Protein AF-A0A3P1UHJ2-F1 (afdb_monomer)

Solvent-accessible surface area (backbone atoms only — not comparable to full-atom values): 6668 Å² total; per-residue (Å²): 131,82,75,85,73,82,66,54,76,75,61,67,69,40,65,67,53,47,48,51,51,51,48,50,52,49,52,62,64,65,46,86,69,50,76,67,55,50,50,51,52,50,50,53,54,50,51,54,50,51,50,48,51,52,53,49,53,53,50,52,32,48,52,38,33,55,52,19,52,56,34,46,77,73,77,40,89,50,79,59,51,88,66,86,74,87,71,72,78,80,75,74,80,79,76,84,74,80,86,74,83,82,79,83,84,128

Foldseek 3Di:
DPPPPPDDPVCVPDVVSVVVVVVVVVVVVVPPQDPVRVVVVVVVVVVVVVVVVVVVLLVVQVVQQVVQVVVVVVVHGDDHHPDDNVPDPDPDPDDPDPDDDDDDDD

Mean predicted aligned error: 16.76 Å

pLDDT: mean 72.99, std 20.41, range [36.03, 97.44]

Structure (mmCIF, N/CA/C/O backbone):
data_AF-A0A3P1UHJ2-F1
#
_entry.id   AF-A0A3P1UHJ2-F1
#
loop_
_atom_site.group_PDB
_atom_site.id
_atom_site.type_symbol
_atom_site.label_atom_id
_atom_site.label_alt_id
_atom_site.label_comp_id
_atom_site.label_asym_id
_atom_site.label_entity_id
_atom_site.label_seq_id
_atom_site.pdbx_PDB_ins_code
_atom_site.Cartn_x
_atom_site.Cartn_y
_atom_site.Cartn_z
_atom_site.occupancy
_atom_site.B_iso_or_equiv
_atom_site.auth_seq_id
_atom_site.auth_comp_id
_atom_site.auth_asym_id
_atom_site.auth_atom_id
_atom_site.pdbx_PDB_model_num
ATOM 1 N N . GLU A 1 1 ? -11.318 -15.139 -1.606 1.00 42.22 1 GLU A N 1
ATOM 2 C CA . GLU A 1 1 ? -11.889 -16.422 -2.063 1.00 42.22 1 GLU A CA 1
ATOM 3 C C . GLU A 1 1 ? -13.056 -16.805 -1.167 1.00 42.22 1 GLU A C 1
ATOM 5 O O . GLU A 1 1 ? -12.866 -16.991 0.024 1.00 42.22 1 GLU A O 1
ATOM 10 N N . ALA A 1 2 ? -14.265 -16.868 -1.724 1.00 49.16 2 ALA A N 1
ATOM 11 C CA . ALA A 1 2 ? -15.521 -17.167 -1.027 1.00 49.16 2 ALA A CA 1
ATOM 12 C C . ALA A 1 2 ? -15.732 -18.677 -0.771 1.00 49.16 2 ALA A C 1
ATOM 14 O O . ALA A 1 2 ? -16.857 -19.163 -0.775 1.00 49.16 2 ALA A O 1
ATOM 15 N N . LYS A 1 3 ? -14.647 -19.442 -0.604 1.00 52.28 3 LYS A N 1
ATOM 16 C CA . LYS A 1 3 ? -14.700 -20.912 -0.549 1.00 52.28 3 LYS A CA 1
ATOM 17 C C . LYS A 1 3 ? -14.884 -21.497 0.851 1.00 52.28 3 LYS A C 1
ATOM 19 O O . LYS A 1 3 ? -15.091 -22.697 0.959 1.00 52.28 3 LYS A O 1
ATOM 24 N N . GLU A 1 4 ? -14.845 -20.684 1.903 1.00 56.53 4 GLU A N 1
ATOM 25 C CA . GLU A 1 4 ? -14.880 -21.194 3.283 1.00 56.53 4 GLU A CA 1
ATOM 26 C C . GLU A 1 4 ? -16.286 -21.220 3.912 1.00 56.53 4 GLU A C 1
ATOM 28 O O . GLU A 1 4 ? -16.446 -21.719 5.019 1.00 56.53 4 GLU A O 1
ATOM 33 N N . LEU A 1 5 ? -17.326 -20.732 3.218 1.00 56.44 5 LEU A N 1
ATOM 34 C CA . LEU A 1 5 ? -18.682 -20.651 3.788 1.00 56.44 5 LEU A CA 1
ATOM 35 C C . LEU A 1 5 ? -19.705 -21.641 3.205 1.00 56.44 5 LEU A C 1
ATOM 37 O O . LEU A 1 5 ? -20.875 -21.569 3.561 1.00 56.44 5 LEU A O 1
ATOM 41 N N . GLY A 1 6 ? -19.306 -22.551 2.311 1.00 54.53 6 GLY A N 1
ATOM 42 C CA . GLY A 1 6 ? -20.211 -23.583 1.778 1.00 54.53 6 GLY A CA 1
ATOM 43 C C . GLY A 1 6 ? -21.412 -23.068 0.967 1.00 54.53 6 GLY A C 1
ATOM 44 O O . GLY A 1 6 ? -22.288 -23.859 0.642 1.00 54.53 6 GLY A O 1
ATOM 45 N N . MET A 1 7 ? -21.454 -21.777 0.623 1.00 51.81 7 MET A N 1
ATOM 46 C CA . MET A 1 7 ? -22.534 -21.182 -0.166 1.00 51.81 7 MET A CA 1
ATOM 47 C C . MET A 1 7 ? -22.256 -21.344 -1.659 1.00 51.81 7 MET A C 1
ATOM 49 O O . MET A 1 7 ? -21.189 -20.980 -2.165 1.00 51.81 7 MET A O 1
ATOM 53 N N . SER A 1 8 ? -23.228 -21.903 -2.369 1.00 53.34 8 SER A N 1
ATOM 54 C CA . SER A 1 8 ? -23.174 -22.077 -3.811 1.00 53.34 8 SER A CA 1
ATOM 55 C C . SER A 1 8 ? -23.322 -20.722 -4.527 1.00 53.34 8 SER A C 1
ATOM 57 O O . SER A 1 8 ? -24.027 -19.833 -4.048 1.00 53.34 8 SER A O 1
ATOM 59 N N . PRO A 1 9 ? -22.717 -20.538 -5.716 1.00 58.25 9 PRO A N 1
ATOM 60 C CA . PRO A 1 9 ? -22.875 -19.314 -6.509 1.00 58.25 9 PRO A CA 1
ATOM 61 C C . PRO A 1 9 ? -24.342 -18.972 -6.814 1.00 58.25 9 PRO A C 1
ATOM 63 O O . PRO A 1 9 ? -24.676 -17.810 -7.024 1.00 58.25 9 PRO A O 1
ATOM 66 N N . SER A 1 10 ? -25.216 -19.985 -6.814 1.00 60.00 10 SER A N 1
ATOM 67 C CA . SER A 1 10 ? -26.652 -19.835 -7.048 1.00 60.00 10 SER A CA 1
ATOM 68 C C . SER A 1 10 ? -27.392 -19.205 -5.864 1.00 60.00 10 SER A C 1
ATOM 70 O O . SER A 1 10 ? -28.396 -18.540 -6.085 1.00 60.00 10 SER A O 1
ATOM 72 N N . GLU A 1 11 ? -26.898 -19.364 -4.632 1.00 57.28 11 GLU A N 1
ATOM 73 C CA . GLU A 1 11 ? -27.467 -18.722 -3.435 1.00 57.28 11 GLU A CA 1
ATOM 74 C C . GLU A 1 11 ? -27.074 -17.240 -3.344 1.00 57.28 11 GLU A C 1
ATOM 76 O O . GLU A 1 11 ? -27.794 -16.443 -2.757 1.00 57.28 11 GLU A O 1
ATOM 81 N N . ILE A 1 12 ? -25.963 -16.836 -3.964 1.00 54.09 12 ILE A N 1
ATOM 82 C CA . ILE A 1 12 ? -25.481 -15.442 -3.979 1.00 54.09 12 ILE A CA 1
ATOM 83 C C . ILE A 1 12 ? -26.201 -14.607 -5.061 1.00 54.09 12 ILE A C 1
ATOM 85 O O . ILE A 1 12 ? -26.188 -13.379 -5.012 1.00 54.09 12 ILE A O 1
ATOM 89 N N . ALA A 1 13 ? -26.838 -15.255 -6.043 1.00 57.31 13 ALA A N 1
ATOM 90 C CA . ALA A 1 13 ? -27.446 -14.595 -7.201 1.00 57.31 13 ALA A CA 1
ATOM 91 C C . ALA A 1 13 ? -28.854 -14.017 -6.948 1.00 57.31 13 ALA A C 1
ATOM 93 O O . ALA A 1 13 ? -29.305 -13.172 -7.720 1.00 57.31 13 ALA A O 1
ATOM 94 N N . SER A 1 14 ? -29.556 -14.437 -5.890 1.00 58.66 14 SER A N 1
ATOM 95 C CA . SER A 1 14 ? -30.847 -13.845 -5.519 1.00 58.66 14 SER A CA 1
ATOM 96 C C . SER A 1 14 ? -30.630 -12.557 -4.723 1.00 58.66 14 SER A C 1
ATOM 98 O O . SER A 1 14 ? -30.030 -12.609 -3.647 1.00 58.66 14 SER A O 1
ATOM 100 N N . MET A 1 15 ? -31.144 -11.423 -5.217 1.00 57.91 15 MET A N 1
ATOM 101 C CA . MET A 1 15 ? -31.116 -10.139 -4.494 1.00 57.91 15 MET A CA 1
ATOM 102 C C . MET A 1 15 ? -31.660 -10.265 -3.064 1.00 57.91 15 MET A C 1
ATOM 104 O O . MET A 1 15 ? -31.071 -9.683 -2.163 1.00 57.91 15 MET A O 1
ATOM 108 N N . ASP A 1 16 ? -32.675 -11.106 -2.842 1.00 61.69 16 ASP A N 1
ATOM 109 C CA . ASP A 1 16 ? -33.267 -11.330 -1.516 1.00 61.69 16 ASP A CA 1
ATOM 110 C C . ASP A 1 16 ? -32.255 -11.881 -0.492 1.00 61.69 16 ASP A C 1
ATOM 112 O O . ASP A 1 16 ? -32.197 -11.414 0.639 1.00 61.69 16 ASP A O 1
ATOM 116 N N . ASN A 1 17 ? -31.367 -12.798 -0.894 1.00 61.09 17 ASN A N 1
ATOM 117 C CA . ASN A 1 17 ? -30.336 -13.349 0.001 1.00 61.09 17 ASN A CA 1
ATOM 118 C C . ASN A 1 17 ? -29.181 -12.355 0.241 1.00 61.09 17 ASN A C 1
ATOM 120 O O . ASN A 1 17 ? -28.529 -12.363 1.286 1.00 61.09 17 ASN A O 1
ATOM 124 N N . VAL A 1 18 ? -28.924 -11.465 -0.725 1.00 61.19 18 VAL A N 1
ATOM 125 C CA . VAL A 1 18 ? -27.937 -10.383 -0.586 1.00 61.19 18 VAL A CA 1
ATOM 126 C C . VAL A 1 18 ? -28.458 -9.295 0.350 1.00 61.19 18 VAL A C 1
ATOM 128 O O . VAL A 1 18 ? -27.703 -8.837 1.213 1.00 61.19 18 VAL A O 1
ATOM 131 N N . ASP A 1 19 ? -29.727 -8.917 0.214 1.00 65.31 19 ASP A N 1
ATOM 132 C CA . ASP A 1 19 ? -30.386 -7.934 1.068 1.00 65.31 19 ASP A CA 1
ATOM 133 C C . ASP A 1 19 ? -30.545 -8.470 2.492 1.00 65.31 19 ASP A C 1
ATOM 135 O O . ASP A 1 19 ? -30.120 -7.791 3.425 1.00 65.31 19 ASP A O 1
ATOM 139 N N . GLU A 1 20 ? -30.973 -9.722 2.683 1.00 68.94 20 GLU A N 1
ATOM 140 C CA . GLU A 1 20 ? -31.001 -10.363 4.006 1.00 68.94 20 GLU A CA 1
ATOM 141 C C . GLU A 1 20 ? -29.605 -10.448 4.642 1.00 68.94 20 GLU A C 1
ATOM 143 O O . GLU A 1 20 ? -29.448 -10.196 5.838 1.00 68.94 20 GLU A O 1
ATOM 148 N N . MET A 1 21 ? -28.550 -10.719 3.866 1.00 65.88 21 MET A N 1
ATOM 149 C CA . MET A 1 21 ? -27.173 -10.673 4.371 1.00 65.88 21 MET A CA 1
ATOM 150 C C . MET A 1 21 ? -26.729 -9.261 4.765 1.00 65.88 21 MET A C 1
ATOM 152 O O . MET A 1 21 ? -26.010 -9.089 5.756 1.00 65.88 21 MET A O 1
ATOM 156 N N . LEU A 1 22 ? -27.091 -8.246 3.982 1.00 68.19 22 LEU A N 1
ATOM 157 C CA . LEU A 1 22 ? -26.783 -6.845 4.270 1.00 68.19 22 LEU A CA 1
ATOM 158 C C . LEU A 1 22 ? -27.534 -6.365 5.505 1.00 68.19 22 LEU A C 1
ATOM 160 O O . LEU A 1 22 ? -26.963 -5.660 6.336 1.00 68.19 22 LEU A O 1
ATOM 164 N N . GLU A 1 23 ? -28.778 -6.791 5.653 1.00 72.12 23 GLU A N 1
ATOM 165 C CA . GLU A 1 23 ? -29.647 -6.469 6.770 1.00 72.12 23 GLU A CA 1
ATOM 166 C C . GLU A 1 23 ? -29.224 -7.222 8.031 1.00 72.12 23 GLU A C 1
ATOM 168 O O . GLU A 1 23 ? -29.144 -6.617 9.095 1.00 72.12 23 GLU A O 1
ATOM 173 N N . ALA A 1 24 ? -28.784 -8.477 7.919 1.00 69.50 24 ALA A N 1
ATOM 174 C CA . ALA A 1 24 ? -28.154 -9.226 9.003 1.00 69.50 24 ALA A CA 1
ATOM 175 C C . ALA A 1 24 ? -26.819 -8.598 9.434 1.00 69.50 24 ALA A C 1
ATOM 177 O O . ALA A 1 24 ? -26.556 -8.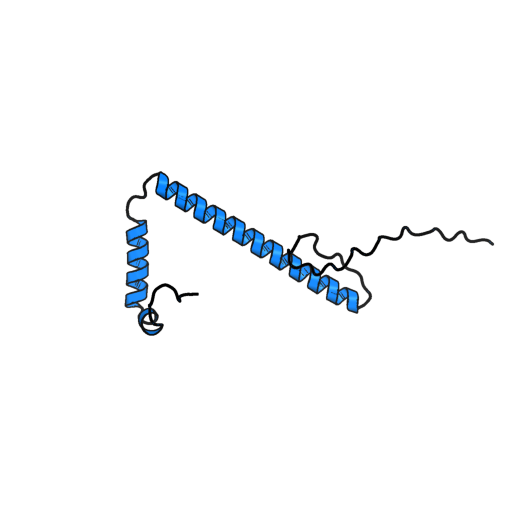472 10.631 1.00 69.50 24 ALA A O 1
ATOM 178 N N . LYS A 1 25 ? -25.987 -8.136 8.488 1.00 67.25 25 LYS A N 1
ATOM 179 C CA . LYS A 1 25 ? -24.754 -7.387 8.792 1.00 67.25 25 LYS A CA 1
ATOM 180 C C . LYS A 1 25 ? -25.060 -6.048 9.458 1.00 67.25 25 LYS A C 1
ATOM 182 O O . LYS A 1 25 ? -24.400 -5.698 10.433 1.00 67.25 25 LYS A O 1
ATOM 187 N N . ARG A 1 26 ? -26.077 -5.328 8.979 1.00 67.19 26 ARG A N 1
ATOM 188 C CA . ARG A 1 26 ? -26.526 -4.043 9.530 1.00 67.19 26 ARG A CA 1
ATOM 189 C C . ARG A 1 26 ? -27.167 -4.219 10.910 1.00 67.19 26 ARG A C 1
ATOM 191 O O . ARG A 1 26 ? -26.896 -3.419 11.795 1.00 67.19 26 ARG A O 1
ATOM 198 N N . ALA A 1 27 ? -27.928 -5.287 11.138 1.00 63.38 27 ALA A N 1
ATOM 199 C CA . ALA A 1 27 ? -28.524 -5.640 12.426 1.00 63.38 27 ALA A CA 1
ATOM 200 C C . ALA A 1 27 ? -27.474 -6.132 13.436 1.00 63.38 27 ALA A C 1
ATOM 202 O O . ALA A 1 27 ? -27.534 -5.781 14.615 1.00 63.38 27 ALA A O 1
ATOM 203 N N . ALA A 1 28 ? -26.472 -6.893 12.986 1.00 61.84 28 ALA A N 1
ATOM 204 C CA . ALA A 1 28 ? -25.312 -7.257 13.798 1.00 61.84 28 ALA A CA 1
ATOM 205 C C . ALA A 1 28 ? -24.450 -6.031 14.143 1.00 61.84 28 ALA A C 1
ATOM 207 O O . ALA A 1 28 ? -23.902 -5.948 15.238 1.00 61.84 28 ALA A O 1
ATOM 208 N N . GLU A 1 29 ? -24.360 -5.056 13.238 1.00 60.06 29 GLU A N 1
ATOM 209 C CA . GLU A 1 29 ? -23.693 -3.778 13.479 1.00 60.06 29 GLU A CA 1
ATOM 210 C C . GLU A 1 29 ? -24.510 -2.824 14.371 1.00 60.06 29 GLU A C 1
ATOM 212 O O . GLU A 1 29 ? -23.909 -2.039 15.106 1.00 60.06 29 GLU A O 1
ATOM 217 N N . ALA A 1 30 ? -25.844 -2.924 14.346 1.00 59.47 30 ALA A N 1
ATOM 218 C CA . ALA A 1 30 ? -26.776 -2.132 15.150 1.00 59.47 30 ALA A CA 1
ATOM 219 C C . ALA A 1 30 ? -26.938 -2.635 16.595 1.00 59.47 30 ALA A C 1
ATOM 221 O O . ALA A 1 30 ? -27.405 -1.879 17.450 1.00 59.47 30 ALA A O 1
ATOM 222 N N . LYS A 1 31 ? -26.532 -3.876 16.907 1.00 63.91 31 LYS A N 1
ATOM 223 C CA . LYS A 1 31 ? -26.391 -4.307 18.306 1.00 63.91 31 LYS A CA 1
ATOM 224 C C . LYS A 1 31 ? -25.360 -3.405 19.002 1.00 63.91 31 LYS A C 1
ATOM 226 O O . LYS A 1 31 ? -24.309 -3.131 18.417 1.00 63.91 31 LYS A O 1
ATOM 231 N N . PRO A 1 32 ? -25.632 -2.920 20.228 1.00 60.53 32 PRO A N 1
ATOM 232 C CA . PRO A 1 32 ? -24.729 -2.006 20.913 1.00 60.53 32 PRO A CA 1
ATOM 233 C C . PRO A 1 32 ? -23.390 -2.701 21.169 1.00 60.53 32 PRO A C 1
ATOM 235 O O . PRO A 1 32 ? -23.285 -3.565 22.034 1.00 60.53 32 PRO A O 1
ATOM 238 N N . LYS A 1 33 ? -22.370 -2.318 20.395 1.00 69.38 33 LYS A N 1
ATOM 239 C CA . LYS A 1 33 ? -21.008 -2.838 20.546 1.00 69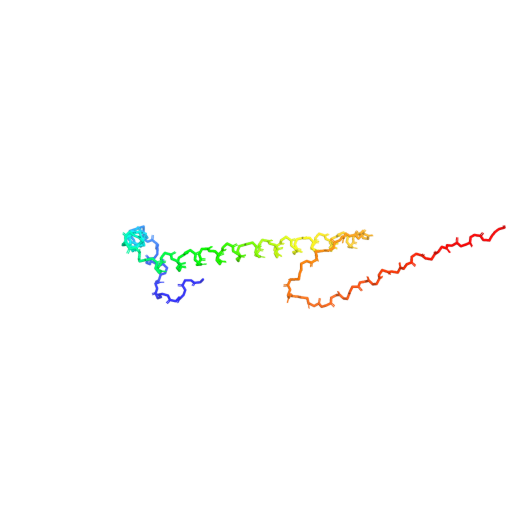.38 33 LYS A CA 1
ATOM 240 C C . LYS A 1 33 ? -20.453 -2.413 21.902 1.00 69.38 33 LYS A C 1
ATOM 242 O O . LYS A 1 33 ? -20.500 -1.220 22.233 1.00 69.38 33 LYS A O 1
ATOM 247 N N . THR A 1 34 ? -19.912 -3.364 22.658 1.00 78.25 34 THR A N 1
ATOM 248 C CA . THR A 1 34 ? -19.190 -3.063 23.905 1.00 78.25 34 THR A CA 1
ATOM 249 C C . THR A 1 34 ? -17.951 -2.207 23.606 1.00 78.25 34 THR A C 1
ATOM 251 O O . THR A 1 34 ? -17.496 -2.121 22.461 1.00 78.25 34 THR A O 1
ATOM 254 N N . GLU A 1 35 ? -17.384 -1.530 24.608 1.00 80.19 35 GLU A N 1
ATOM 255 C CA . GLU A 1 35 ? -16.182 -0.702 24.400 1.00 80.19 35 GLU A CA 1
ATOM 256 C C . GLU A 1 35 ? -15.009 -1.517 23.833 1.00 80.19 35 GLU A C 1
ATOM 258 O O . GLU A 1 35 ? -14.302 -1.047 22.939 1.00 80.19 35 GLU A O 1
ATOM 263 N N . ALA A 1 36 ? -14.875 -2.773 24.267 1.00 82.50 36 ALA A N 1
ATOM 264 C CA . ALA A 1 36 ? -13.890 -3.714 23.743 1.00 82.50 36 ALA A CA 1
ATOM 265 C C . ALA A 1 36 ? -14.121 -4.036 22.254 1.00 82.50 36 ALA A C 1
ATOM 267 O O . ALA A 1 36 ? -13.192 -3.970 21.452 1.00 82.50 36 ALA A O 1
ATOM 268 N N . GLU A 1 37 ? -15.361 -4.296 21.838 1.00 80.19 37 GLU A N 1
ATOM 269 C CA . GLU A 1 37 ? -15.687 -4.584 20.433 1.00 80.19 37 GLU A CA 1
ATOM 270 C C . GLU A 1 37 ? -15.480 -3.366 19.517 1.00 80.19 37 GLU A C 1
ATOM 272 O O . GLU A 1 37 ? -15.037 -3.503 18.371 1.00 80.19 37 GLU A O 1
ATOM 277 N N . LYS A 1 38 ? -15.752 -2.149 20.009 1.00 82.00 38 LYS A N 1
ATOM 278 C CA . LYS A 1 38 ? -15.440 -0.905 19.278 1.00 82.00 38 LYS A CA 1
ATOM 279 C C . LYS A 1 38 ? -13.932 -0.715 19.114 1.00 82.00 38 LYS A C 1
ATOM 281 O O . LYS A 1 38 ? -13.482 -0.286 18.043 1.00 82.00 38 LYS A O 1
ATOM 286 N N . LEU A 1 39 ? -13.158 -1.048 20.146 1.00 87.06 39 LEU A N 1
ATOM 287 C CA . LEU A 1 39 ? -11.699 -0.998 20.110 1.00 87.06 39 LEU A CA 1
ATOM 288 C C . LEU A 1 39 ? -11.140 -2.001 19.091 1.00 87.06 39 LEU A C 1
ATOM 290 O O . LEU A 1 39 ? -10.318 -1.630 18.252 1.00 87.06 39 LEU A O 1
ATOM 294 N N . GLU A 1 40 ? -11.635 -3.240 19.086 1.00 85.62 40 GLU A N 1
ATOM 295 C CA . GLU A 1 40 ? -11.235 -4.252 18.102 1.00 85.62 40 GLU A CA 1
ATOM 296 C C . GLU A 1 40 ? -11.594 -3.858 16.670 1.00 85.62 40 GLU A C 1
ATOM 298 O O . GLU A 1 40 ? -10.788 -4.025 15.753 1.00 85.62 40 GLU A O 1
ATOM 303 N N . LEU A 1 41 ? -12.786 -3.301 16.456 1.00 86.75 41 LEU A N 1
ATOM 304 C CA . LEU A 1 41 ? -13.209 -2.828 15.143 1.00 86.75 41 LEU A CA 1
ATOM 305 C C . LEU A 1 41 ? -12.317 -1.683 14.651 1.00 86.75 41 LEU A C 1
ATOM 307 O O . LEU A 1 41 ? -11.931 -1.659 13.481 1.00 86.75 41 LEU A O 1
ATOM 311 N N . THR A 1 42 ? -11.944 -0.762 15.538 1.00 87.31 42 THR A N 1
ATOM 312 C CA . THR A 1 42 ? -11.003 0.320 15.218 1.00 87.31 42 THR A CA 1
ATOM 313 C C . THR A 1 42 ? -9.622 -0.237 14.878 1.00 87.31 42 THR A C 1
ATOM 315 O O . THR A 1 42 ? -9.034 0.173 13.878 1.00 87.31 42 THR A O 1
ATOM 318 N N . ARG A 1 43 ? -9.140 -1.238 15.627 1.00 90.75 43 ARG A N 1
ATOM 319 C CA . ARG A 1 43 ? -7.881 -1.938 15.335 1.00 90.75 43 ARG A CA 1
ATOM 320 C C . ARG A 1 43 ? -7.914 -2.617 13.965 1.00 90.75 43 ARG A C 1
ATOM 322 O O . ARG A 1 43 ? -6.998 -2.419 13.174 1.00 90.75 43 ARG A O 1
ATOM 329 N N . LYS A 1 44 ? -8.983 -3.356 13.646 1.00 92.50 44 LYS A N 1
ATOM 330 C CA . LYS A 1 44 ? -9.171 -3.998 12.331 1.00 92.50 44 LYS A CA 1
ATOM 331 C C . LYS A 1 44 ? -9.184 -2.963 11.202 1.00 92.50 44 LYS A C 1
ATOM 333 O O . LYS A 1 44 ? -8.495 -3.134 10.203 1.00 92.50 44 LYS A O 1
ATOM 338 N N . LYS A 1 45 ? -9.898 -1.844 11.378 1.00 92.50 45 LYS A N 1
ATOM 339 C CA . LYS A 1 45 ? -9.901 -0.738 10.405 1.00 92.50 45 LYS A CA 1
ATOM 340 C C . LYS A 1 45 ? -8.515 -0.116 10.222 1.00 92.50 45 LYS A C 1
ATOM 342 O O . LYS A 1 45 ? -8.149 0.192 9.093 1.00 92.50 45 LYS A O 1
ATOM 347 N N . ALA A 1 46 ? -7.754 0.072 11.299 1.00 94.12 46 ALA A N 1
ATOM 348 C CA . ALA A 1 46 ? -6.396 0.606 11.226 1.00 94.12 46 ALA A CA 1
ATOM 349 C C . ALA A 1 46 ? -5.450 -0.339 10.470 1.00 94.12 46 ALA A C 1
ATOM 351 O O . ALA A 1 46 ? -4.712 0.119 9.603 1.00 94.12 46 ALA A O 1
ATOM 352 N N . LEU A 1 47 ? -5.535 -1.65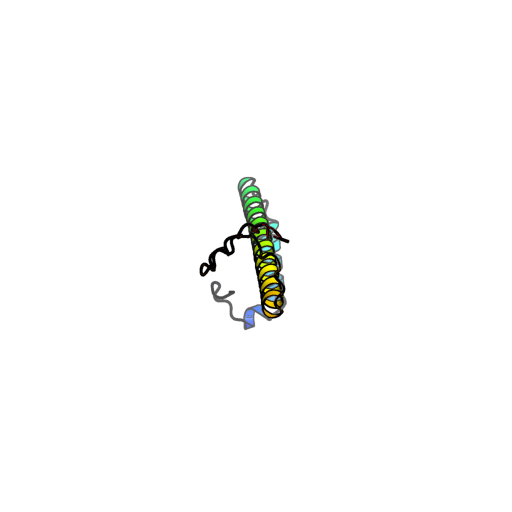0 10.722 1.00 94.25 47 LEU A N 1
ATOM 353 C CA . LEU A 1 47 ? -4.756 -2.660 9.996 1.00 94.25 47 LEU A CA 1
ATOM 354 C C . LEU A 1 47 ? -5.100 -2.688 8.503 1.00 94.25 47 LEU A C 1
ATOM 356 O O . LEU A 1 47 ? -4.198 -2.707 7.677 1.00 94.25 47 LEU A O 1
ATOM 360 N N . ASN A 1 48 ? -6.385 -2.593 8.150 1.00 93.94 48 ASN A N 1
ATOM 361 C CA . ASN A 1 48 ? -6.799 -2.524 6.746 1.00 93.94 48 ASN A CA 1
ATOM 362 C C . ASN A 1 48 ? -6.258 -1.271 6.042 1.00 93.94 48 ASN A C 1
ATOM 364 O O . ASN A 1 48 ? -5.895 -1.329 4.870 1.00 93.94 48 ASN A O 1
ATOM 368 N N . LYS A 1 49 ? -6.203 -0.130 6.742 1.00 96.25 49 LYS A N 1
ATOM 369 C CA . LYS A 1 49 ? -5.595 1.093 6.198 1.00 96.25 49 LYS A CA 1
ATOM 370 C C . LYS A 1 49 ? -4.094 0.921 5.997 1.00 96.25 49 LYS A C 1
ATOM 372 O O . LYS A 1 49 ? -3.587 1.304 4.951 1.00 96.25 49 LYS A O 1
ATOM 377 N N . LEU A 1 50 ? -3.405 0.346 6.979 1.00 96.94 50 LEU A N 1
ATOM 378 C CA . LEU A 1 50 ? -1.972 0.080 6.902 1.00 96.94 50 LEU A CA 1
ATOM 379 C C . LEU A 1 50 ? -1.654 -0.829 5.706 1.00 96.94 50 LEU A C 1
ATOM 381 O O . LEU A 1 50 ? -0.852 -0.447 4.861 1.00 96.94 50 LEU A O 1
ATOM 385 N N . ASP A 1 51 ? -2.362 -1.951 5.566 1.00 95.56 51 ASP A N 1
ATOM 386 C CA . ASP A 1 51 ? -2.219 -2.867 4.426 1.00 95.56 51 ASP A CA 1
ATOM 387 C C . ASP A 1 51 ? -2.517 -2.183 3.079 1.00 95.56 51 ASP A C 1
ATOM 389 O O . ASP A 1 51 ? -1.794 -2.378 2.103 1.00 95.56 51 ASP A O 1
ATOM 393 N N . PHE A 1 52 ? -3.537 -1.319 3.013 1.00 97.44 52 PHE A N 1
ATOM 394 C CA . PHE A 1 52 ? -3.808 -0.533 1.807 1.00 97.44 52 PHE A CA 1
ATOM 395 C C . PHE A 1 52 ? -2.612 0.341 1.410 1.00 97.44 52 PHE A C 1
ATOM 397 O O . PHE A 1 52 ? -2.194 0.298 0.253 1.00 97.44 52 PHE A O 1
ATOM 404 N N . TYR A 1 53 ? -2.036 1.097 2.349 1.00 97.25 53 TYR A N 1
ATOM 405 C CA . TYR A 1 53 ? -0.879 1.944 2.054 1.00 97.25 53 TYR A CA 1
ATOM 406 C C . TYR A 1 53 ? 0.340 1.121 1.657 1.00 97.25 53 TYR A C 1
ATOM 408 O O . TYR A 1 53 ? 0.999 1.458 0.678 1.00 97.25 53 TYR A O 1
ATOM 416 N N . GLU A 1 54 ? 0.606 0.008 2.337 1.00 94.50 54 GLU A N 1
ATOM 417 C CA . GLU A 1 54 ? 1.692 -0.884 1.940 1.00 94.50 54 GLU A CA 1
ATOM 418 C C . GLU A 1 54 ? 1.485 -1.454 0.532 1.00 94.50 54 GLU A C 1
ATOM 420 O O . GLU A 1 54 ? 2.429 -1.526 -0.254 1.00 94.50 54 GLU A O 1
ATOM 425 N N . ARG A 1 55 ? 0.254 -1.841 0.175 1.00 95.44 55 ARG A N 1
ATOM 426 C CA . ARG A 1 55 ? -0.068 -2.332 -1.170 1.00 95.44 55 ARG A CA 1
ATOM 427 C C . ARG A 1 55 ? 0.153 -1.255 -2.228 1.00 95.44 55 ARG A C 1
ATOM 429 O O . ARG A 1 55 ? 0.735 -1.562 -3.265 1.00 95.44 55 ARG A O 1
ATOM 436 N N . VAL A 1 56 ? -0.289 -0.023 -1.969 1.00 96.62 56 VAL A N 1
ATOM 437 C CA . VAL A 1 56 ? -0.097 1.114 -2.883 1.00 96.62 56 VAL A CA 1
ATOM 438 C C . VAL A 1 56 ? 1.388 1.406 -3.061 1.00 96.62 56 VAL A C 1
ATOM 440 O O . VAL A 1 56 ? 1.859 1.441 -4.192 1.00 96.62 56 VAL A O 1
ATOM 443 N N . VAL A 1 57 ? 2.140 1.520 -1.965 1.00 96.12 57 VAL A N 1
ATOM 444 C CA . VAL A 1 57 ? 3.589 1.770 -1.998 1.00 96.12 57 VAL A CA 1
ATOM 445 C C . VAL A 1 57 ? 4.321 0.672 -2.773 1.00 96.12 57 VAL A C 1
ATOM 447 O O . VAL A 1 57 ? 5.123 0.977 -3.649 1.00 96.12 57 VAL A O 1
ATOM 450 N N . ARG A 1 58 ? 4.003 -0.609 -2.535 1.00 94.69 58 ARG A N 1
ATOM 451 C CA . ARG A 1 58 ? 4.576 -1.728 -3.307 1.00 94.69 58 ARG A CA 1
ATOM 452 C C . ARG A 1 58 ? 4.182 -1.692 -4.786 1.00 94.69 58 ARG A C 1
ATOM 454 O O . ARG A 1 58 ? 4.945 -2.162 -5.619 1.00 94.69 58 ARG A O 1
ATOM 461 N N . SER A 1 59 ? 2.986 -1.205 -5.118 1.00 95.44 59 SER A N 1
ATOM 462 C CA . SER A 1 59 ? 2.543 -1.081 -6.511 1.00 95.44 59 SER A CA 1
ATOM 463 C C . SER A 1 59 ? 3.331 -0.005 -7.245 1.00 95.44 59 SER A C 1
ATOM 465 O O . SER A 1 59 ? 3.887 -0.292 -8.298 1.00 95.44 59 SER A O 1
ATOM 467 N N . VAL A 1 60 ? 3.429 1.187 -6.652 1.00 96.44 60 VAL A N 1
ATOM 468 C CA . VAL A 1 60 ? 4.207 2.303 -7.206 1.00 96.44 60 VAL A CA 1
ATOM 469 C C . VAL A 1 60 ? 5.667 1.895 -7.374 1.00 96.44 60 VAL A C 1
ATOM 471 O O . VAL A 1 60 ? 6.235 2.099 -8.435 1.00 96.44 60 VAL A O 1
ATOM 474 N N . ALA A 1 61 ? 6.245 1.215 -6.383 1.00 96.31 61 ALA A N 1
ATOM 475 C CA . ALA A 1 61 ? 7.619 0.737 -6.467 1.00 96.31 61 ALA A CA 1
ATOM 476 C C . ALA A 1 61 ? 7.868 -0.236 -7.634 1.00 96.31 61 ALA A C 1
ATOM 478 O O . ALA A 1 61 ? 8.936 -0.210 -8.242 1.00 96.31 61 ALA A O 1
ATOM 479 N N . ARG A 1 62 ? 6.900 -1.105 -7.963 1.00 95.56 62 ARG A N 1
ATOM 480 C CA . ARG A 1 62 ? 7.006 -1.974 -9.147 1.00 95.56 62 ARG A CA 1
ATOM 481 C C . ARG A 1 62 ? 6.927 -1.174 -10.437 1.00 95.56 62 ARG A C 1
ATOM 483 O O . ARG A 1 62 ? 7.746 -1.396 -11.315 1.00 95.56 62 ARG A O 1
ATOM 490 N N . GLU A 1 63 ? 5.994 -0.235 -10.519 1.00 94.94 63 GLU A N 1
ATOM 491 C CA . GLU A 1 63 ? 5.832 0.620 -11.694 1.00 94.94 63 GLU A CA 1
ATOM 492 C C . GLU A 1 63 ? 7.071 1.499 -11.935 1.00 94.94 63 GLU A C 1
ATOM 494 O O . GLU A 1 63 ? 7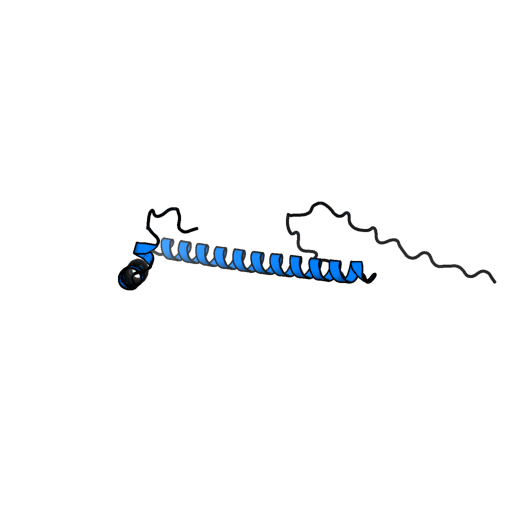.557 1.581 -13.057 1.00 94.94 63 GLU A O 1
ATOM 499 N N . GLU A 1 64 ? 7.666 2.071 -10.883 1.00 93.25 64 GLU A N 1
ATOM 500 C CA . GLU A 1 64 ? 8.943 2.796 -10.959 1.00 93.25 64 GLU A CA 1
ATOM 501 C C . GLU A 1 64 ? 10.075 1.916 -11.508 1.00 93.25 64 GLU A C 1
ATOM 503 O O . GLU A 1 64 ? 10.872 2.370 -12.332 1.00 93.25 64 GLU A O 1
ATOM 508 N N . ASN A 1 65 ? 10.132 0.649 -11.086 1.00 94.69 65 ASN A N 1
ATOM 509 C CA . ASN A 1 65 ? 11.122 -0.299 -11.588 1.00 94.69 65 ASN A CA 1
ATOM 510 C C . ASN A 1 65 ? 10.866 -0.665 -13.052 1.00 94.69 65 ASN A C 1
ATOM 512 O O . ASN A 1 65 ? 11.795 -0.605 -13.842 1.00 94.69 65 ASN A O 1
ATOM 516 N N . GLU A 1 66 ? 9.628 -0.969 -13.442 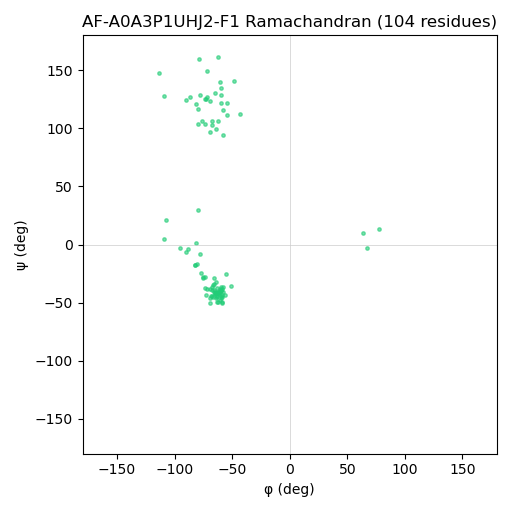1.00 93.75 66 GLU A N 1
ATOM 517 C CA . GLU A 1 66 ? 9.271 -1.268 -14.837 1.00 93.75 66 GLU A CA 1
ATOM 518 C C . GLU A 1 66 ? 9.575 -0.088 -15.772 1.00 93.75 66 GLU A C 1
ATOM 520 O O . GLU A 1 66 ? 10.088 -0.271 -16.878 1.00 93.75 66 GLU A O 1
ATOM 525 N N . VAL A 1 67 ? 9.314 1.140 -15.314 1.00 94.88 67 VAL A N 1
ATOM 526 C CA . VAL A 1 67 ? 9.688 2.354 -16.041 1.00 94.88 67 VAL A CA 1
ATOM 527 C C . VAL A 1 67 ? 11.206 2.447 -16.166 1.00 94.88 67 VAL A C 1
ATOM 529 O O . VAL A 1 67 ? 11.703 2.656 -17.269 1.00 94.88 67 VAL A O 1
ATOM 532 N N . SER A 1 68 ? 11.955 2.277 -15.074 1.00 94.69 68 SER A N 1
ATOM 533 C CA . SER A 1 68 ? 13.423 2.280 -15.118 1.00 94.69 68 SER A CA 1
ATOM 534 C C . SER A 1 68 ? 13.972 1.235 -16.096 1.00 94.69 68 SER A C 1
ATOM 536 O O . SER A 1 68 ? 14.825 1.562 -16.920 1.00 94.69 68 SER A O 1
ATOM 538 N N . ASP A 1 69 ? 13.413 0.025 -16.091 1.00 93.38 69 ASP A N 1
ATOM 539 C CA . ASP A 1 69 ? 13.797 -1.071 -16.981 1.00 93.38 69 ASP A CA 1
ATOM 540 C C . ASP A 1 69 ? 13.578 -0.708 -18.456 1.00 93.38 69 ASP A C 1
ATOM 542 O O . ASP A 1 69 ? 14.451 -0.951 -19.290 1.00 93.38 69 ASP A O 1
ATOM 546 N N . TYR A 1 70 ? 12.444 -0.075 -18.781 1.00 95.69 70 TYR A N 1
ATOM 547 C CA . TYR A 1 70 ? 12.149 0.391 -20.138 1.00 95.69 70 TYR A CA 1
ATOM 548 C C . TYR A 1 70 ? 13.187 1.402 -20.641 1.00 95.69 70 TYR A C 1
ATOM 550 O O . TYR A 1 7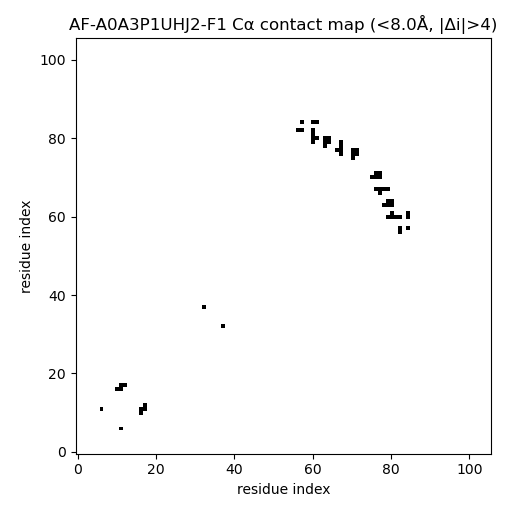0 ? 13.678 1.284 -21.765 1.00 95.69 70 TYR A O 1
ATOM 558 N N . TYR A 1 71 ? 13.546 2.382 -19.808 1.00 95.19 71 TYR A N 1
ATOM 559 C CA . TYR A 1 71 ? 14.575 3.364 -20.159 1.00 95.19 71 TYR A CA 1
ATOM 560 C C . TYR A 1 71 ? 15.961 2.715 -20.266 1.00 95.19 71 TYR A C 1
ATOM 562 O O . TYR A 1 71 ? 16.701 3.024 -21.201 1.00 95.19 71 TYR A O 1
ATOM 570 N N . GLY A 1 72 ? 16.271 1.739 -19.407 1.00 93.94 72 GLY A N 1
ATOM 571 C CA . GLY A 1 72 ? 17.531 0.997 -19.461 1.00 93.94 72 GLY A CA 1
ATOM 572 C C . GLY A 1 72 ? 17.739 0.277 -20.796 1.00 93.94 72 GLY A C 1
ATOM 573 O O . GLY A 1 72 ? 18.837 0.299 -21.347 1.00 93.94 72 GLY A O 1
ATOM 574 N N . VAL A 1 73 ? 16.676 -0.287 -21.381 1.00 93.94 73 VAL A N 1
ATOM 575 C CA . VAL A 1 73 ? 16.729 -0.890 -22.729 1.00 93.94 73 VAL A CA 1
ATOM 576 C C . VAL A 1 73 ? 17.004 0.155 -23.821 1.00 93.94 73 VAL A C 1
ATOM 578 O O . VAL A 1 73 ? 17.626 -0.163 -24.833 1.00 93.94 73 VAL A O 1
ATOM 581 N N . MET A 1 74 ? 16.591 1.405 -23.611 1.00 94.44 74 MET A N 1
ATOM 582 C CA . MET A 1 74 ? 16.866 2.536 -24.507 1.00 94.44 74 MET A CA 1
ATOM 583 C C . MET A 1 74 ? 18.263 3.149 -24.293 1.00 94.44 74 MET A C 1
ATOM 585 O O . MET A 1 74 ? 18.616 4.103 -24.983 1.00 94.44 74 MET A O 1
ATOM 589 N N . GLY A 1 75 ? 19.067 2.609 -23.368 1.00 93.38 75 GLY A N 1
ATOM 590 C CA . GLY A 1 75 ? 20.386 3.140 -23.013 1.00 93.38 75 GLY A CA 1
ATOM 591 C C . GLY A 1 75 ? 20.339 4.370 -22.102 1.00 93.38 75 GLY A C 1
ATOM 592 O O . GLY A 1 75 ? 21.352 5.047 -21.946 1.00 93.38 75 GLY A O 1
ATOM 593 N N . GLU A 1 76 ? 19.182 4.668 -21.507 1.00 91.81 76 GLU A N 1
ATOM 594 C CA . GLU A 1 76 ? 18.999 5.759 -20.551 1.00 91.81 76 GLU A CA 1
ATOM 595 C C . GLU A 1 76 ? 18.781 5.186 -19.146 1.00 91.81 76 GLU A C 1
ATOM 597 O O . GLU A 1 76 ? 17.896 4.365 -18.925 1.00 91.81 76 GLU A O 1
ATOM 602 N N . GLU A 1 77 ? 19.548 5.632 -18.155 1.00 89.19 77 GLU A N 1
ATOM 603 C CA . GLU A 1 77 ? 19.346 5.173 -16.781 1.00 89.19 77 GLU A CA 1
ATOM 604 C C . GLU A 1 77 ? 18.351 6.068 -16.039 1.00 89.19 77 GLU A C 1
ATOM 606 O O . GLU A 1 77 ? 18.534 7.280 -15.909 1.00 89.19 77 GLU A O 1
ATOM 611 N N . LYS A 1 78 ? 17.290 5.455 -15.504 1.00 91.75 78 LYS A N 1
ATOM 612 C CA . LYS A 1 78 ? 16.398 6.089 -14.529 1.00 91.75 78 LYS A CA 1
ATOM 613 C C . LYS A 1 78 ? 16.509 5.407 -13.179 1.00 91.75 78 LYS A C 1
ATOM 615 O O . LYS A 1 78 ? 16.690 4.195 -13.096 1.00 91.75 78 LYS A O 1
ATOM 620 N N . GLN A 1 79 ? 16.342 6.189 -12.118 1.00 93.38 79 GLN A N 1
ATOM 621 C CA . GLN A 1 79 ? 16.378 5.682 -10.754 1.00 93.38 79 GLN A CA 1
ATOM 622 C C . GLN A 1 79 ? 15.286 4.620 -10.533 1.00 93.38 79 GLN A C 1
ATOM 624 O O . GLN A 1 79 ? 14.115 4.856 -10.826 1.00 93.38 79 GLN A O 1
ATOM 629 N N . ARG A 1 80 ? 15.683 3.462 -9.995 1.00 93.62 80 ARG A N 1
ATOM 630 C CA . ARG A 1 80 ? 14.770 2.418 -9.512 1.00 93.62 80 ARG A CA 1
ATOM 631 C C . ARG A 1 80 ? 14.200 2.768 -8.138 1.00 93.62 80 ARG A C 1
ATOM 633 O O . ARG A 1 80 ? 14.782 3.555 -7.388 1.00 93.62 80 ARG A O 1
ATOM 640 N N . SER A 1 81 ? 13.080 2.147 -7.789 1.00 94.12 81 SER A N 1
ATOM 641 C CA . SER A 1 81 ? 12.465 2.321 -6.480 1.00 94.12 81 SER A CA 1
ATOM 642 C C . SER A 1 81 ? 13.399 1.868 -5.357 1.00 94.12 81 SER A C 1
ATOM 644 O O . SER A 1 81 ? 14.059 0.834 -5.448 1.00 94.12 81 SER A O 1
ATOM 646 N N . THR A 1 82 ? 13.417 2.621 -4.259 1.00 94.06 82 THR A N 1
ATOM 647 C CA . THR A 1 82 ? 14.180 2.288 -3.042 1.00 94.06 82 THR A CA 1
ATOM 648 C C . THR A 1 82 ? 13.384 1.415 -2.070 1.00 94.06 82 THR A C 1
ATOM 650 O O . THR A 1 82 ? 13.892 1.004 -1.026 1.00 94.06 82 THR A O 1
ATOM 653 N N . VAL A 1 83 ? 12.117 1.137 -2.387 1.00 92.12 83 VAL A N 1
ATOM 654 C CA . VAL A 1 83 ? 11.231 0.322 -1.558 1.00 92.12 83 VAL A CA 1
ATOM 655 C C . VAL A 1 83 ? 11.626 -1.149 -1.662 1.00 92.12 83 VAL A C 1
ATOM 657 O O . VAL A 1 83 ? 11.625 -1.747 -2.738 1.00 92.12 83 VAL A O 1
ATOM 660 N N . ASN A 1 84 ? 11.870 -1.773 -0.510 1.00 87.75 84 ASN A N 1
ATOM 661 C CA . ASN A 1 84 ? 12.125 -3.207 -0.422 1.00 87.75 84 ASN A CA 1
ATOM 662 C C . ASN A 1 84 ? 10.859 -4.002 -0.770 1.00 87.75 84 ASN A C 1
ATOM 664 O O . ASN A 1 84 ? 9.947 -4.152 0.043 1.00 87.75 84 ASN A O 1
ATOM 668 N N . LEU A 1 85 ? 10.818 -4.542 -1.984 1.00 85.75 85 LEU A N 1
ATOM 669 C CA . LEU A 1 85 ? 9.688 -5.322 -2.493 1.00 85.75 85 LEU A CA 1
ATOM 670 C C . LEU A 1 85 ? 9.643 -6.763 -1.961 1.00 85.75 85 LEU A C 1
ATOM 672 O O . LEU A 1 85 ? 8.663 -7.464 -2.197 1.00 85.75 85 LEU A O 1
ATOM 676 N N . GLY A 1 86 ? 10.681 -7.219 -1.248 1.00 72.12 86 GLY A N 1
ATOM 677 C CA . GLY A 1 86 ? 10.763 -8.576 -0.684 1.00 72.12 86 GLY A CA 1
ATOM 678 C C . GLY A 1 86 ? 10.862 -9.698 -1.729 1.00 72.12 86 GLY A C 1
ATOM 679 O O . GLY A 1 86 ? 11.011 -10.857 -1.364 1.00 72.12 86 GLY A O 1
ATOM 680 N N . THR A 1 87 ? 10.810 -9.358 -3.018 1.00 60.28 87 THR A N 1
ATOM 681 C CA . THR A 1 87 ? 10.930 -10.268 -4.165 1.00 60.28 87 THR A CA 1
ATOM 682 C C . THR A 1 87 ? 12.263 -10.114 -4.893 1.00 60.28 87 THR A C 1
ATOM 684 O O . THR A 1 87 ? 12.367 -10.470 -6.063 1.00 60.28 87 THR A O 1
ATOM 687 N N . ALA A 1 88 ? 13.282 -9.560 -4.235 1.00 50.03 88 ALA A N 1
ATOM 688 C CA . ALA A 1 88 ? 14.588 -9.392 -4.849 1.00 50.03 88 ALA A CA 1
ATOM 689 C C . ALA A 1 88 ? 15.258 -10.763 -5.042 1.00 50.03 88 ALA A C 1
ATOM 691 O O . ALA A 1 88 ? 15.906 -11.291 -4.142 1.00 50.03 88 ALA A O 1
ATOM 692 N N . ALA A 1 89 ? 15.137 -11.311 -6.255 1.00 49.34 89 ALA A N 1
ATOM 693 C CA . ALA A 1 89 ? 16.341 -11.766 -6.927 1.00 49.34 89 ALA A CA 1
ATOM 694 C C . ALA A 1 89 ? 17.280 -10.553 -6.951 1.00 49.34 89 ALA A C 1
ATOM 696 O O . ALA A 1 89 ? 16.963 -9.512 -7.524 1.00 49.34 89 ALA A O 1
ATOM 697 N N . GLU A 1 90 ? 18.349 -10.665 -6.181 1.00 44.97 90 GLU A N 1
ATOM 698 C CA . GLU A 1 90 ? 19.379 -9.664 -5.967 1.00 44.97 90 GLU A CA 1
ATOM 699 C C . GLU A 1 90 ? 20.011 -9.284 -7.316 1.00 44.97 90 GLU A C 1
ATOM 701 O O . GLU A 1 90 ? 20.907 -9.957 -7.817 1.00 44.97 90 GLU A O 1
ATOM 706 N N . ALA A 1 91 ? 19.518 -8.220 -7.949 1.00 52.22 91 ALA A N 1
ATOM 707 C CA . ALA A 1 91 ? 20.324 -7.478 -8.904 1.00 52.22 91 ALA A CA 1
ATOM 708 C C . ALA A 1 91 ? 21.229 -6.578 -8.060 1.00 52.22 91 ALA A C 1
ATOM 710 O O . ALA A 1 91 ? 20.754 -5.622 -7.444 1.00 52.22 91 ALA A O 1
ATOM 711 N N . ALA A 1 92 ? 22.501 -6.968 -7.955 1.00 41.34 92 ALA A N 1
ATOM 712 C CA . ALA A 1 92 ? 23.518 -6.256 -7.194 1.00 41.34 92 ALA A CA 1
ATOM 713 C C . ALA A 1 92 ? 23.500 -4.749 -7.524 1.00 41.34 92 ALA A C 1
ATOM 715 O O . ALA A 1 92 ? 23.316 -4.389 -8.692 1.00 41.34 92 ALA A O 1
ATOM 716 N N . PRO A 1 93 ? 23.684 -3.863 -6.528 1.00 41.00 93 PRO A N 1
ATOM 717 C CA . PRO A 1 93 ? 23.804 -2.439 -6.794 1.00 41.00 93 PRO A CA 1
ATOM 718 C C . PRO A 1 93 ? 25.012 -2.224 -7.709 1.00 41.00 93 PRO A C 1
ATOM 720 O O . PRO A 1 93 ? 26.125 -2.618 -7.365 1.00 41.00 93 PRO A O 1
ATOM 723 N N . ALA A 1 94 ? 24.787 -1.631 -8.884 1.00 48.06 94 ALA A N 1
ATOM 724 C CA . ALA A 1 94 ? 25.876 -1.164 -9.726 1.00 48.06 94 ALA A CA 1
ATOM 725 C C . ALA A 1 94 ? 26.697 -0.161 -8.906 1.00 48.06 94 ALA A C 1
ATOM 727 O O . ALA A 1 94 ? 26.178 0.861 -8.452 1.00 48.06 94 ALA A O 1
ATOM 728 N N . GLU A 1 95 ? 27.955 -0.513 -8.644 1.00 39.47 95 GLU A N 1
ATOM 729 C CA . GLU A 1 95 ? 28.915 0.350 -7.972 1.00 39.47 95 GLU A CA 1
ATOM 730 C C . GLU A 1 95 ? 28.996 1.682 -8.721 1.00 39.47 95 GLU A C 1
ATOM 732 O O . GLU A 1 95 ? 29.314 1.734 -9.909 1.00 39.47 95 GLU A O 1
ATOM 737 N N . ILE A 1 96 ? 28.706 2.765 -8.003 1.00 46.75 96 ILE A N 1
ATOM 738 C CA . ILE A 1 96 ? 28.969 4.129 -8.446 1.00 46.75 96 ILE A CA 1
ATOM 739 C C . ILE A 1 96 ? 30.492 4.247 -8.575 1.00 46.75 96 ILE A C 1
ATOM 741 O O . ILE A 1 96 ? 31.191 4.391 -7.571 1.00 46.75 96 ILE A O 1
ATOM 745 N N . GLN A 1 97 ? 31.020 4.132 -9.794 1.00 38.22 97 GLN A N 1
ATOM 746 C CA . GLN A 1 97 ? 32.428 4.413 -10.058 1.00 38.22 97 GLN A CA 1
ATOM 747 C C . GLN A 1 97 ? 32.643 5.932 -9.980 1.00 38.22 97 GLN A C 1
ATOM 749 O O . GLN A 1 97 ? 31.934 6.675 -10.659 1.00 38.22 97 GLN A O 1
ATOM 754 N N . PRO A 1 98 ? 33.583 6.431 -9.158 1.00 37.28 98 PRO A N 1
ATOM 755 C CA . PRO A 1 98 ? 33.926 7.843 -9.164 1.00 37.28 98 PRO A CA 1
ATOM 756 C C . PRO A 1 98 ? 34.655 8.191 -10.469 1.00 37.28 98 PRO A C 1
ATOM 758 O O . PRO A 1 98 ? 35.686 7.603 -10.792 1.00 37.28 98 PRO A O 1
ATOM 761 N N . GLU A 1 99 ? 34.104 9.166 -11.190 1.00 42.75 99 GLU A N 1
ATOM 762 C CA . GLU A 1 99 ? 34.685 9.841 -12.353 1.00 42.75 99 GLU A CA 1
ATOM 763 C C . GLU A 1 99 ? 36.175 10.168 -12.108 1.00 42.75 99 GLU A C 1
ATOM 765 O O . GLU A 1 99 ? 36.514 11.002 -11.263 1.00 42.75 99 GLU A O 1
ATOM 770 N N . THR A 1 100 ? 37.093 9.518 -12.829 1.00 36.03 100 THR A N 1
ATOM 771 C CA . THR A 1 100 ? 38.511 9.911 -12.839 1.00 36.03 100 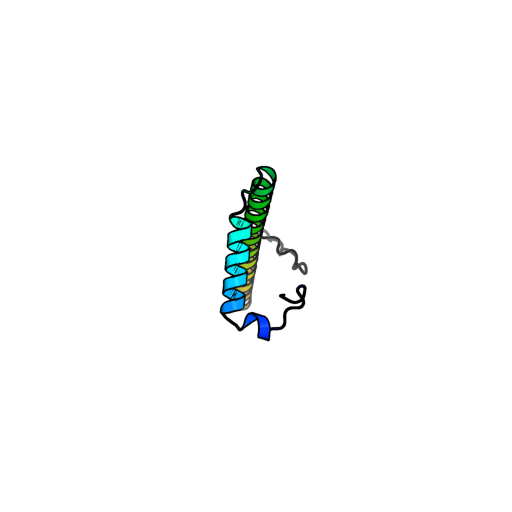THR A CA 1
ATOM 772 C C . THR A 1 100 ? 38.690 11.140 -13.735 1.00 36.03 100 THR A C 1
ATOM 774 O O . THR A 1 100 ? 38.261 11.088 -14.891 1.00 36.03 100 THR A O 1
ATOM 777 N N . PRO A 1 101 ? 39.342 12.227 -13.279 1.00 44.78 101 PRO A N 1
ATOM 778 C CA . PRO A 1 101 ? 39.573 13.390 -14.122 1.00 44.78 101 PRO A CA 1
ATOM 779 C C . PRO A 1 101 ? 40.627 13.047 -15.179 1.00 44.78 101 PRO A C 1
ATOM 781 O O . PRO A 1 101 ? 41.717 12.577 -14.856 1.00 44.78 101 PRO A O 1
ATOM 784 N N . VAL A 1 102 ? 40.299 13.276 -16.450 1.00 42.38 102 VAL A N 1
ATOM 785 C CA . VAL A 1 102 ? 41.256 13.153 -17.552 1.00 42.38 102 VAL A CA 1
ATOM 786 C C . VAL A 1 102 ? 42.158 14.387 -17.515 1.00 42.38 102 VAL A C 1
ATOM 788 O O . VAL A 1 102 ? 41.727 15.494 -17.829 1.00 42.38 102 VAL A O 1
ATOM 791 N N . GLU A 1 103 ? 43.398 14.208 -17.069 1.00 44.38 103 GLU A N 1
ATOM 792 C CA . GLU A 1 103 ? 44.450 15.219 -17.154 1.00 44.38 103 GLU A CA 1
ATOM 793 C C . GLU A 1 103 ? 44.912 15.306 -18.622 1.00 44.38 103 GLU A C 1
ATOM 795 O O . GLU A 1 103 ? 45.591 14.413 -19.134 1.00 44.38 103 GLU A O 1
ATOM 800 N N . GLU A 1 104 ? 44.478 16.352 -19.335 1.00 43.03 104 GLU A N 1
ATOM 801 C CA . GLU A 1 104 ? 44.970 16.681 -20.676 1.00 43.03 104 GLU A CA 1
ATOM 802 C C . GLU A 1 104 ? 46.434 17.131 -20.592 1.00 43.03 104 GLU A C 1
ATOM 804 O O . GLU A 1 104 ? 46.746 18.248 -20.182 1.00 43.03 104 GLU A O 1
ATOM 809 N N . VAL A 1 105 ? 47.343 16.259 -21.028 1.00 43.12 105 VAL A N 1
ATOM 810 C CA . VAL A 1 105 ?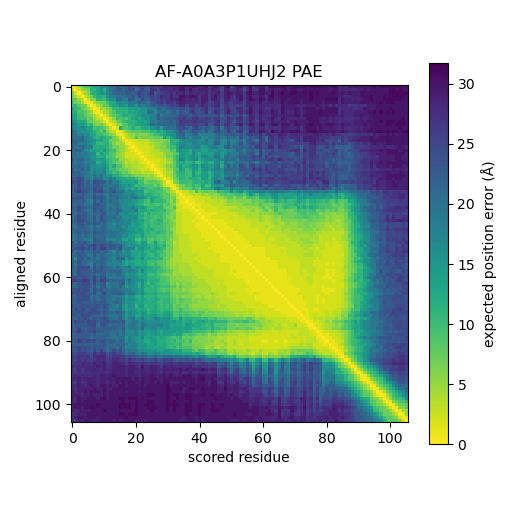 48.711 16.639 -21.385 1.00 43.12 105 VAL A CA 1
ATOM 811 C C . VAL A 1 105 ? 48.687 17.243 -22.787 1.00 43.12 105 VAL A C 1
ATOM 813 O O . VAL A 1 105 ? 48.396 16.543 -23.762 1.00 43.12 105 VAL A O 1
ATOM 816 N N . LYS A 1 106 ? 49.046 18.524 -22.902 1.00 40.72 106 LYS A N 1
ATOM 817 C CA . LYS A 1 106 ? 49.527 19.113 -24.153 1.00 40.72 106 LYS A CA 1
ATOM 818 C C . LYS A 1 106 ? 50.628 20.133 -23.906 1.00 40.72 106 LYS A C 1
ATOM 820 O O . LYS A 1 106 ? 50.481 20.938 -22.964 1.00 40.72 106 LYS A O 1
#

Sequence (106 aa):
EAKELGMSPSEIASMDNVDEMLEAKRAAEAKPKTEAEKLELTRKKALNKLDFYERVVRSVAREENEVSDYYGVMGEEKQRSTVNLGTAAEAAPAEIQPETPVEEVK

Radius of gyration: 26.49 Å; Cα contacts (8 Å, |Δi|>4): 31; chains: 1; bounding box: 83×43×49 Å

Organism: NCBI:txid285729

Secondary structure (DSSP, 8-state):
---SS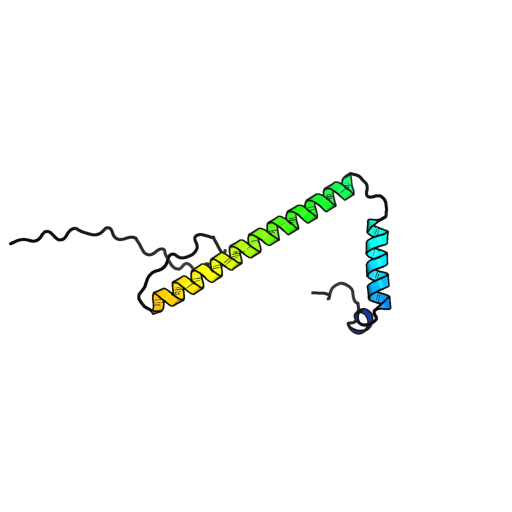---HHHHS-HHHHHHHHHHHHHHHHS---HHHHHHHHHHHHHHHHHHHHHHHHHHHHHHHHHHHHHHHTT---PPP-S--S-----PPPP-----------